Protein AF-M1MRL6-F1 (afdb_monomer_lite)

Radius of gyration: 15.56 Å; chains: 1; bounding box: 31×36×41 Å

Sequence (130 aa):
MQNLSYESKLGKSLKITLRKFEKDDIINEILDLKEFYESTDLLKGVKFSYRIKSLHSCTLKYNKYYPSIEVNKCYNDLLGIRIIISNYKEILDQDLEIFKVADMRNGKVNDDGYRGVHLYYQNSNKHYPI

Organism: NCBI:txid931276

Secondary structure (DSSP, 8-state):
-GGG--B-SSSS-SSSBGGGS-HHHHHHHHHHHHHHHHH-GGGTT-SSEEEEPPHHHHHHHHHHHTTTSBHHHHTTTSEEEE---S-THHHHTS--TTSEEEE-TT--SS--S---EEEE--SSTTBPP-

pLDDT: mean 94.55, std 3.83, range [76.25, 98.31]

Structure (mmCIF, N/CA/C/O backbone):
data_AF-M1MRL6-F1
#
_entry.id   AF-M1MRL6-F1
#
loop_
_atom_site.group_PDB
_atom_site.id
_atom_site.type_symbol
_atom_site.label_atom_id
_atom_site.label_alt_id
_atom_site.label_comp_id
_atom_site.label_asym_id
_atom_site.label_entity_id
_atom_site.label_seq_id
_atom_site.pdbx_PDB_ins_code
_atom_site.Cartn_x
_atom_site.Cartn_y
_atom_site.Cartn_z
_atom_site.occupancy
_atom_site.B_iso_or_equiv
_atom_site.auth_seq_id
_atom_site.auth_comp_id
_atom_site.auth_asym_id
_atom_site.auth_atom_id
_atom_site.pdbx_PDB_model_num
ATOM 1 N N . MET A 1 1 ? -3.351 -10.683 -6.348 1.00 80.31 1 MET A N 1
ATOM 2 C CA . MET A 1 1 ? -3.481 -9.460 -5.523 1.00 80.31 1 MET A CA 1
ATOM 3 C C . MET A 1 1 ? -4.556 -9.577 -4.445 1.00 80.31 1 MET A C 1
ATOM 5 O O . MET A 1 1 ? -4.267 -9.184 -3.327 1.00 80.31 1 MET A O 1
ATOM 9 N N . GLN A 1 2 ? -5.734 -10.162 -4.715 1.00 86.62 2 GLN A N 1
ATOM 10 C CA . GLN A 1 2 ? -6.805 -10.323 -3.709 1.00 86.62 2 GLN A CA 1
ATOM 11 C C . GLN A 1 2 ? -6.335 -10.961 -2.388 1.00 86.62 2 GLN A C 1
ATOM 13 O O . GLN A 1 2 ? -6.584 -10.395 -1.334 1.00 86.62 2 GLN A O 1
ATOM 18 N N . ASN A 1 3 ? -5.562 -12.053 -2.437 1.00 90.31 3 ASN A N 1
ATOM 19 C CA . ASN A 1 3 ? -5.056 -12.727 -1.227 1.00 90.31 3 ASN A CA 1
ATOM 20 C C . ASN A 1 3 ? -4.025 -11.913 -0.420 1.00 90.31 3 ASN A C 1
ATOM 22 O O . ASN A 1 3 ? -3.728 -12.265 0.714 1.00 90.31 3 ASN A O 1
ATOM 26 N N . LEU A 1 4 ? -3.454 -10.854 -1.005 1.00 92.81 4 LEU A N 1
ATOM 27 C CA . LEU A 1 4 ? -2.585 -9.907 -0.298 1.00 92.81 4 LEU A CA 1
ATOM 28 C C . LEU A 1 4 ? -3.370 -8.683 0.190 1.00 92.81 4 LEU A C 1
ATOM 30 O O . LEU A 1 4 ? -2.804 -7.825 0.853 1.00 92.81 4 LEU A O 1
ATOM 34 N N . SER A 1 5 ? -4.654 -8.558 -0.146 1.00 94.88 5 SER A N 1
ATOM 35 C CA . SER A 1 5 ? -5.440 -7.390 0.221 1.00 94.88 5 SER A CA 1
ATOM 36 C C . SER A 1 5 ? -5.854 -7.465 1.687 1.00 94.88 5 SER A C 1
ATOM 38 O O . SER A 1 5 ? -6.581 -8.369 2.085 1.00 94.88 5 SER A O 1
ATOM 40 N N . TYR A 1 6 ? -5.413 -6.490 2.480 1.00 97.00 6 TYR A N 1
ATOM 41 C CA . TYR A 1 6 ? -5.799 -6.368 3.882 1.00 97.00 6 TYR A CA 1
ATOM 42 C C . TYR A 1 6 ? -7.024 -5.456 4.017 1.00 97.00 6 TYR A C 1
ATOM 44 O O . TYR A 1 6 ? -6.944 -4.258 3.713 1.00 97.00 6 TYR A O 1
ATOM 52 N N . GLU A 1 7 ? -8.155 -6.012 4.459 1.00 97.62 7 GLU A N 1
ATOM 53 C CA . GLU A 1 7 ? -9.351 -5.238 4.803 1.00 97.62 7 GLU A CA 1
ATOM 54 C C . GLU A 1 7 ? -9.172 -4.556 6.165 1.00 97.62 7 GLU A C 1
ATOM 56 O O . GLU A 1 7 ? -8.830 -5.194 7.158 1.00 97.62 7 GLU A O 1
ATOM 61 N N . SER A 1 8 ? -9.416 -3.248 6.213 1.00 97.88 8 SER A N 1
ATOM 62 C CA . SER A 1 8 ? -9.402 -2.468 7.446 1.00 97.88 8 SER A CA 1
ATOM 63 C C . SER A 1 8 ? -10.530 -2.895 8.382 1.00 97.88 8 SER A C 1
ATOM 65 O O . SER A 1 8 ? -11.700 -2.977 7.998 1.00 97.88 8 SER A O 1
ATOM 67 N N . LYS A 1 9 ? -10.168 -3.086 9.645 1.00 97.88 9 LYS A N 1
ATOM 68 C CA . LYS A 1 9 ? -11.034 -3.362 10.788 1.00 97.88 9 LYS A CA 1
ATOM 69 C C . LYS A 1 9 ? -11.469 -2.074 11.505 1.00 97.88 9 LYS A C 1
ATOM 71 O O . LYS A 1 9 ? -12.283 -2.148 12.420 1.00 97.88 9 LYS A O 1
ATOM 76 N N . LEU A 1 10 ? -11.042 -0.887 11.051 1.00 96.69 10 LEU A N 1
ATOM 77 C CA . LEU A 1 10 ? -11.439 0.426 11.603 1.00 96.69 10 LEU A CA 1
ATOM 78 C C . LEU A 1 10 ? -12.923 0.787 11.378 1.00 96.69 10 LEU A C 1
ATOM 80 O O . LEU A 1 10 ? -13.375 1.869 11.760 1.00 96.69 10 LEU A O 1
ATOM 84 N N . GLY A 1 11 ? -13.690 -0.067 10.692 1.00 95.25 11 GLY A N 1
ATOM 85 C CA . GLY A 1 11 ? -15.138 0.087 10.508 1.00 95.25 11 GLY A CA 1
ATOM 86 C C . GLY A 1 11 ? -15.562 1.230 9.576 1.00 95.25 11 GLY A C 1
ATOM 87 O O . GLY A 1 11 ? -16.754 1.504 9.438 1.00 95.25 11 GLY A O 1
ATOM 88 N N . LYS A 1 12 ? -14.616 1.902 8.910 1.00 96.00 12 LYS A N 1
ATOM 89 C CA . LYS A 1 12 ? -14.866 3.031 7.999 1.00 96.00 12 LYS A CA 1
ATOM 90 C C . LYS A 1 12 ? -14.134 2.832 6.673 1.00 96.00 12 LYS A C 1
ATOM 92 O O . LYS A 1 12 ? -13.183 2.070 6.563 1.00 96.00 12 LYS A O 1
ATOM 97 N N . SER A 1 13 ? -14.577 3.557 5.649 1.00 97.62 13 SER A N 1
ATOM 98 C CA . SER A 1 13 ? -13.833 3.686 4.392 1.00 97.62 13 SER A CA 1
ATOM 99 C C . SER A 1 13 ? -12.469 4.336 4.645 1.00 97.62 13 SER A C 1
ATOM 101 O O . SER A 1 13 ? -12.409 5.364 5.308 1.00 97.62 13 SER A O 1
ATOM 103 N N . LEU A 1 14 ? -11.396 3.810 4.053 1.00 98.06 14 LEU A N 1
ATOM 104 C CA . LEU A 1 14 ? -10.060 4.418 4.050 1.00 98.06 14 LEU A CA 1
ATOM 105 C C . LEU A 1 14 ? -9.946 5.608 3.084 1.00 98.06 14 LEU A C 1
ATOM 107 O O . LEU A 1 14 ? -8.960 6.344 3.123 1.00 98.06 14 LEU A O 1
ATOM 111 N N . LYS A 1 15 ? -10.960 5.836 2.238 1.00 97.31 15 LYS A N 1
ATOM 112 C CA . LYS A 1 15 ? -11.091 7.021 1.371 1.00 97.31 15 LYS A CA 1
ATOM 113 C C . LYS A 1 15 ? -11.716 8.208 2.125 1.00 97.31 15 LYS A C 1
ATOM 115 O O . LYS A 1 15 ? -12.544 8.940 1.588 1.00 97.31 15 LYS A O 1
ATOM 120 N N . ILE A 1 16 ? -11.363 8.370 3.398 1.00 98.00 16 ILE A N 1
ATOM 121 C CA . ILE A 1 16 ? -11.688 9.540 4.222 1.00 98.00 16 ILE A CA 1
ATOM 122 C C . ILE A 1 16 ? -10.428 9.987 4.960 1.00 98.00 16 ILE A C 1
ATOM 124 O O . ILE A 1 16 ? -9.454 9.242 5.065 1.00 98.00 16 ILE A O 1
ATOM 128 N N . THR A 1 17 ? -10.434 11.225 5.441 1.00 98.31 17 THR A N 1
ATOM 129 C CA . THR A 1 17 ? -9.242 11.875 5.988 1.00 98.31 17 THR A CA 1
ATOM 130 C C . THR A 1 17 ? -8.801 11.302 7.337 1.00 98.31 17 THR A C 1
ATOM 132 O O . THR A 1 17 ? -9.633 10.857 8.126 1.00 98.31 17 THR A O 1
ATOM 135 N N . LEU A 1 18 ? -7.494 11.369 7.624 1.00 98.19 18 LEU A N 1
ATOM 136 C CA . LEU A 1 18 ? -6.876 10.872 8.864 1.00 98.19 18 LEU A CA 1
ATOM 137 C C . LEU A 1 18 ? -7.595 11.354 10.133 1.00 98.19 18 LEU A C 1
ATOM 139 O O . LEU A 1 18 ? -7.808 10.562 11.039 1.00 98.19 18 LEU A O 1
ATOM 143 N N . ARG A 1 19 ? -8.068 12.610 10.173 1.00 97.88 19 ARG A N 1
ATOM 144 C CA . ARG A 1 19 ? -8.829 13.168 11.315 1.00 97.88 19 ARG A CA 1
ATOM 145 C C . ARG A 1 19 ? -10.143 12.457 11.659 1.00 97.88 19 ARG A C 1
ATOM 147 O O . ARG A 1 19 ? -10.819 12.859 12.596 1.00 97.88 19 ARG A O 1
ATOM 154 N N . LYS A 1 20 ? -10.597 11.510 10.835 1.00 98.00 20 LYS A N 1
ATOM 155 C CA . LYS A 1 20 ? -11.822 10.731 11.074 1.00 98.00 20 LYS A CA 1
ATOM 156 C C . LYS A 1 20 ? -11.569 9.444 11.858 1.00 98.00 20 LYS A C 1
ATOM 158 O O . LYS A 1 20 ? -12.528 8.704 12.099 1.00 98.00 20 LYS A O 1
ATOM 163 N N . PHE A 1 21 ? -10.325 9.195 12.239 1.00 97.56 21 PHE A N 1
ATOM 164 C CA . PHE A 1 21 ? -9.878 8.034 12.990 1.00 97.56 21 PHE A CA 1
ATOM 165 C C . PHE A 1 21 ? -9.048 8.492 14.181 1.00 97.56 21 PHE A C 1
ATOM 167 O O . PHE A 1 21 ? -8.375 9.523 14.105 1.00 97.56 21 PHE A O 1
ATOM 174 N N . GLU A 1 22 ? -9.065 7.697 15.243 1.00 97.44 22 GLU A N 1
ATOM 175 C CA . GLU A 1 22 ? -8.106 7.863 16.323 1.00 97.44 22 GLU A CA 1
ATOM 176 C C . GLU A 1 22 ? -6.722 7.418 15.848 1.00 97.44 22 GLU A C 1
ATOM 178 O O . GLU A 1 22 ? -6.572 6.465 15.076 1.00 97.44 22 GLU A O 1
ATOM 183 N N . LYS A 1 23 ? -5.691 8.146 16.286 1.00 96.88 23 LYS A N 1
ATOM 184 C CA . LYS A 1 23 ? -4.312 7.877 15.869 1.00 96.88 23 LYS A CA 1
ATOM 185 C C . LYS A 1 23 ? -3.885 6.469 16.269 1.00 96.88 23 LYS A C 1
ATOM 187 O O . LYS A 1 23 ? -3.311 5.760 15.446 1.00 96.88 23 LYS A O 1
ATOM 192 N N . ASP A 1 24 ? -4.157 6.091 17.511 1.00 97.62 24 ASP A N 1
ATOM 193 C CA . ASP A 1 24 ? -3.701 4.819 18.065 1.00 97.62 24 ASP A CA 1
ATOM 194 C C . ASP A 1 24 ? -4.374 3.636 17.364 1.00 97.62 24 ASP A C 1
ATOM 196 O O . ASP A 1 24 ? -3.695 2.661 17.055 1.00 97.62 24 ASP A O 1
ATOM 200 N N . ASP A 1 25 ? -5.645 3.767 16.971 1.00 98.12 25 ASP A N 1
ATOM 201 C CA . ASP A 1 25 ? -6.345 2.755 16.171 1.00 98.12 25 ASP A CA 1
ATOM 202 C C . ASP A 1 25 ? -5.656 2.528 14.816 1.00 98.12 25 ASP A C 1
ATOM 204 O O . ASP A 1 25 ? -5.410 1.387 14.425 1.00 98.12 25 ASP A O 1
ATOM 208 N N . ILE A 1 26 ? -5.280 3.604 14.109 1.00 97.62 26 ILE A N 1
ATOM 209 C CA . ILE A 1 26 ? -4.535 3.497 12.842 1.00 97.62 26 ILE A CA 1
ATOM 210 C C . ILE A 1 26 ? -3.182 2.815 13.065 1.00 97.62 26 ILE A C 1
ATOM 212 O O . ILE A 1 26 ? -2.773 1.978 12.261 1.00 97.62 26 ILE A O 1
ATOM 216 N N . ILE A 1 27 ? -2.449 3.206 14.109 1.00 97.81 27 ILE A N 1
ATOM 217 C CA . ILE A 1 27 ? -1.105 2.679 14.368 1.00 97.81 27 ILE A CA 1
ATOM 218 C C . ILE A 1 27 ? -1.161 1.195 14.753 1.00 97.81 27 ILE A C 1
ATOM 220 O O . ILE A 1 27 ? -0.347 0.422 14.246 1.00 97.81 27 ILE A O 1
ATOM 224 N N . ASN A 1 28 ? -2.135 0.794 15.571 1.00 98.19 28 ASN A N 1
ATOM 225 C CA . ASN A 1 28 ? -2.372 -0.604 15.926 1.00 98.19 28 ASN A CA 1
ATOM 226 C C . ASN A 1 28 ? -2.772 -1.430 14.697 1.00 98.19 28 ASN A C 1
ATOM 228 O O . ASN A 1 28 ? -2.192 -2.482 14.455 1.00 98.19 28 ASN A O 1
ATOM 232 N N . GLU A 1 29 ? -3.664 -0.925 13.842 1.00 98.00 29 GLU A N 1
ATOM 233 C CA . GLU A 1 29 ? -4.023 -1.643 12.614 1.00 98.00 29 GLU A CA 1
ATOM 234 C C . GLU A 1 29 ? -2.842 -1.777 11.637 1.00 98.00 29 GLU A C 1
ATOM 236 O O . GLU A 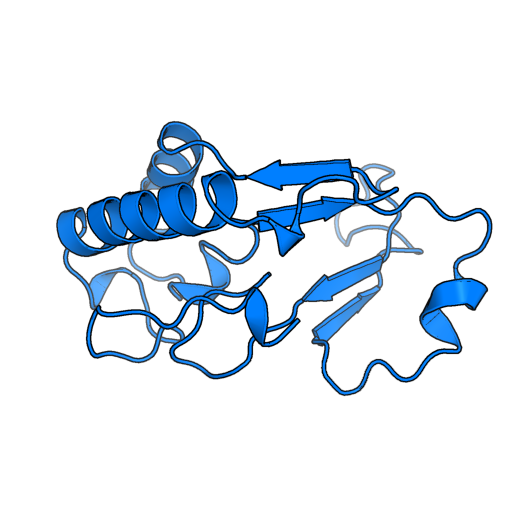1 29 ? -2.700 -2.795 10.960 1.00 98.00 29 GLU A O 1
ATOM 241 N N . ILE A 1 30 ? -1.949 -0.784 11.573 1.00 98.06 30 ILE A N 1
ATOM 242 C CA . ILE A 1 30 ? -0.715 -0.891 10.782 1.00 98.06 30 ILE A CA 1
ATOM 243 C C . ILE A 1 30 ? 0.209 -1.983 11.339 1.00 98.06 30 ILE A C 1
ATOM 245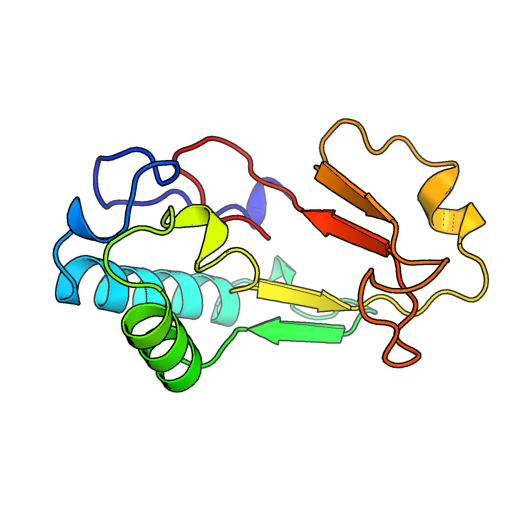 O O . ILE A 1 30 ? 0.900 -2.627 10.550 1.00 98.06 30 ILE A O 1
ATOM 249 N N . LEU A 1 31 ? 0.246 -2.201 12.657 1.00 97.88 31 LEU A N 1
ATOM 250 C CA . LEU A 1 31 ? 0.994 -3.311 13.257 1.00 97.88 31 LEU A CA 1
ATOM 251 C C . LEU A 1 31 ? 0.403 -4.663 12.846 1.00 97.88 31 LEU A C 1
ATOM 253 O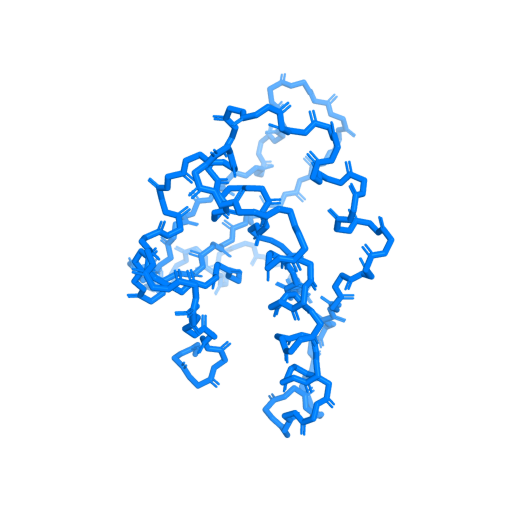 O . LEU A 1 31 ? 1.148 -5.494 12.328 1.00 97.88 31 LEU A O 1
ATOM 257 N N . ASP A 1 32 ? -0.916 -4.831 12.956 1.00 97.81 32 ASP A N 1
ATOM 258 C CA . ASP A 1 32 ? -1.615 -6.048 12.517 1.00 97.81 32 ASP A CA 1
ATOM 259 C C . ASP A 1 32 ? -1.368 -6.343 11.028 1.00 97.81 32 ASP A C 1
ATOM 261 O O . ASP A 1 32 ? -1.053 -7.464 10.629 1.00 97.81 32 ASP A O 1
ATOM 265 N N . LEU A 1 33 ? -1.483 -5.319 10.176 1.00 97.06 33 LEU A N 1
ATOM 266 C CA . LEU A 1 33 ? -1.253 -5.439 8.736 1.00 97.06 33 LEU A CA 1
ATOM 267 C C . LEU A 1 33 ? 0.200 -5.818 8.424 1.00 97.06 33 LEU A C 1
ATOM 269 O O . LEU A 1 33 ? 0.462 -6.576 7.487 1.00 97.06 33 LEU A O 1
ATOM 273 N N . LYS A 1 34 ? 1.161 -5.301 9.194 1.00 96.38 34 LYS A N 1
ATOM 274 C CA . LYS A 1 34 ? 2.567 -5.689 9.059 1.00 96.38 34 LYS A CA 1
ATOM 275 C C . LYS A 1 34 ? 2.772 -7.151 9.430 1.00 96.38 34 LYS A C 1
ATOM 277 O O . LYS A 1 34 ? 3.403 -7.859 8.653 1.00 96.38 34 LYS A O 1
ATOM 282 N N . GLU A 1 35 ? 2.217 -7.599 10.552 1.00 96.19 35 GLU A N 1
ATOM 283 C CA . GLU A 1 35 ? 2.279 -9.002 10.972 1.00 96.19 35 GLU A CA 1
ATOM 284 C C . GLU A 1 35 ? 1.648 -9.928 9.923 1.00 96.19 35 GLU A C 1
ATOM 286 O O . GLU A 1 35 ? 2.223 -10.960 9.573 1.00 96.19 35 GLU A O 1
ATOM 291 N N . PHE A 1 36 ? 0.524 -9.527 9.325 1.00 96.00 36 PHE A N 1
ATOM 292 C CA . PHE A 1 36 ? -0.092 -10.241 8.206 1.00 96.00 36 PHE A CA 1
ATOM 293 C C . PHE A 1 36 ? 0.872 -10.420 7.018 1.00 96.00 36 PHE A C 1
ATOM 295 O O . PHE A 1 36 ? 1.039 -11.530 6.511 1.00 96.00 36 PHE A O 1
ATOM 302 N N . TYR A 1 37 ? 1.554 -9.356 6.582 1.00 95.19 37 TYR A N 1
ATOM 303 C CA . TYR A 1 37 ? 2.516 -9.457 5.478 1.00 95.19 37 TYR A CA 1
ATOM 304 C C . TYR A 1 37 ? 3.819 -10.172 5.852 1.00 95.19 37 TYR A C 1
ATOM 306 O O . TYR A 1 37 ? 4.473 -10.736 4.979 1.00 95.19 37 TYR A O 1
ATOM 314 N N . GLU A 1 38 ? 4.225 -10.140 7.118 1.00 92.50 38 GLU A N 1
ATOM 315 C CA . GLU A 1 38 ? 5.427 -10.832 7.596 1.00 92.50 38 GLU A CA 1
ATOM 316 C C . GLU A 1 38 ? 5.175 -12.341 7.774 1.00 92.50 38 GLU A C 1
ATOM 318 O O . GLU A 1 38 ? 6.080 -13.148 7.556 1.00 92.50 38 GLU A O 1
ATOM 323 N N . SER A 1 39 ? 3.941 -12.735 8.098 1.00 91.81 39 SER A N 1
ATOM 324 C CA . SER A 1 39 ? 3.545 -14.135 8.302 1.00 91.81 39 SER A CA 1
ATOM 325 C C . SER A 1 39 ? 3.087 -14.852 7.028 1.00 91.81 39 SER A C 1
ATOM 327 O O . SER A 1 39 ? 3.166 -16.080 6.968 1.00 91.81 39 SER A O 1
ATOM 329 N N . THR A 1 40 ? 2.643 -14.125 5.996 1.00 91.12 40 THR A N 1
ATOM 330 C CA . THR A 1 40 ? 2.113 -14.740 4.771 1.00 91.12 40 THR A CA 1
ATOM 331 C C . THR A 1 40 ? 3.172 -15.506 3.968 1.00 91.12 40 THR A C 1
ATOM 333 O O . THR A 1 40 ? 4.264 -15.010 3.682 1.00 91.12 40 THR A O 1
ATOM 336 N N . ASP A 1 41 ? 2.824 -16.712 3.514 1.00 89.94 41 ASP A N 1
ATOM 337 C CA . ASP A 1 41 ? 3.664 -17.499 2.602 1.00 89.94 41 ASP A CA 1
ATOM 338 C C . ASP A 1 41 ? 3.640 -16.962 1.164 1.00 89.94 41 ASP A C 1
ATOM 340 O O . ASP A 1 41 ? 4.524 -17.271 0.371 1.00 89.94 41 ASP A O 1
ATOM 344 N N . LEU A 1 42 ? 2.670 -16.104 0.825 1.00 87.88 42 LEU A N 1
ATOM 345 C CA . LEU A 1 42 ? 2.487 -15.560 -0.528 1.00 87.88 42 LEU A CA 1
ATOM 346 C C . LEU A 1 42 ? 3.662 -14.693 -1.000 1.00 87.88 42 LEU A C 1
ATOM 348 O O . LEU A 1 42 ? 3.851 -14.509 -2.201 1.00 87.88 42 LEU A O 1
ATOM 352 N N . LEU A 1 43 ? 4.423 -14.132 -0.058 1.00 87.06 43 LEU A N 1
ATOM 353 C CA . LEU A 1 43 ? 5.612 -13.328 -0.333 1.00 87.06 43 LEU A CA 1
ATOM 354 C C . LEU A 1 43 ? 6.908 -14.144 -0.214 1.00 87.06 43 LEU A C 1
ATOM 356 O O . LEU A 1 43 ? 7.975 -13.654 -0.582 1.00 87.06 43 LEU A O 1
ATOM 360 N N . LYS A 1 44 ? 6.849 -15.395 0.260 1.00 84.12 44 LYS A N 1
ATOM 361 C CA . LYS A 1 44 ? 8.029 -16.259 0.377 1.00 84.12 44 LYS A CA 1
ATOM 362 C C . LYS A 1 44 ? 8.385 -16.838 -0.993 1.00 84.12 44 LYS A C 1
ATOM 364 O O . LYS A 1 44 ? 7.537 -17.358 -1.707 1.00 84.12 44 LYS A O 1
ATOM 369 N N . GLY A 1 45 ? 9.660 -16.748 -1.373 1.00 76.25 45 GLY A N 1
ATOM 370 C CA . GLY A 1 45 ? 10.166 -17.335 -2.623 1.00 76.25 45 GLY A CA 1
ATOM 371 C C . GLY A 1 45 ? 9.781 -16.588 -3.907 1.00 76.25 45 GLY A C 1
ATOM 372 O O . GLY A 1 45 ? 10.046 -17.085 -5.003 1.00 76.25 45 GLY A O 1
ATOM 373 N N . VAL A 1 46 ? 9.188 -15.394 -3.803 1.00 85.00 46 VAL A N 1
ATOM 374 C CA . VAL A 1 46 ? 8.931 -14.540 -4.969 1.00 85.00 46 VAL A CA 1
ATOM 375 C C . VAL A 1 46 ? 10.248 -14.096 -5.615 1.00 85.00 46 VAL A C 1
ATOM 377 O O . VAL A 1 46 ? 11.222 -13.785 -4.935 1.00 85.00 46 VAL A O 1
ATOM 380 N N . LYS A 1 47 ? 10.284 -14.043 -6.952 1.00 86.94 47 LYS A N 1
ATOM 381 C CA . LYS A 1 47 ? 11.487 -13.651 -7.718 1.00 86.94 47 LYS A CA 1
ATOM 382 C C . LYS A 1 47 ? 11.742 -12.137 -7.746 1.00 86.94 47 LYS A C 1
ATOM 384 O O . LYS A 1 47 ? 12.728 -11.694 -8.326 1.00 86.94 47 LYS A O 1
ATOM 389 N N . PHE A 1 48 ? 10.844 -11.345 -7.169 1.00 88.88 48 PHE A N 1
ATOM 390 C CA . PHE A 1 48 ? 10.919 -9.887 -7.136 1.00 88.88 48 PHE A CA 1
ATOM 391 C C . PHE A 1 48 ? 11.242 -9.381 -5.732 1.00 88.88 48 PHE A C 1
ATOM 393 O O . PHE A 1 48 ? 10.988 -10.045 -4.731 1.00 88.88 48 PHE A O 1
ATOM 400 N N . SER A 1 49 ? 11.784 -8.169 -5.645 1.00 93.38 49 SER A N 1
ATOM 401 C CA . SER A 1 49 ? 12.003 -7.532 -4.350 1.00 93.38 49 SER A CA 1
ATOM 402 C C . SER A 1 49 ? 10.688 -6.978 -3.812 1.00 93.38 49 SER A C 1
ATOM 404 O O . SER A 1 49 ? 9.916 -6.367 -4.548 1.00 93.38 49 SER A O 1
ATOM 406 N N . TYR A 1 50 ? 10.449 -7.118 -2.515 1.00 94.88 50 TYR A N 1
ATOM 407 C CA . TYR A 1 50 ? 9.362 -6.429 -1.829 1.00 94.88 50 TYR A CA 1
ATOM 408 C C . TYR A 1 50 ? 9.869 -5.811 -0.528 1.00 94.88 50 TYR A C 1
ATOM 410 O O . TYR A 1 50 ? 10.930 -6.165 -0.013 1.00 94.88 50 TYR A O 1
ATOM 418 N N . ARG A 1 51 ? 9.121 -4.842 -0.011 1.00 94.00 51 ARG A N 1
ATOM 419 C CA . ARG A 1 51 ? 9.417 -4.163 1.245 1.00 94.00 51 ARG A CA 1
ATOM 420 C C . ARG A 1 51 ? 8.127 -3.877 1.987 1.00 94.00 51 ARG A C 1
ATOM 422 O O . ARG A 1 51 ? 7.224 -3.252 1.441 1.00 94.00 51 ARG A O 1
ATOM 429 N N . ILE A 1 52 ? 8.112 -4.222 3.265 1.00 96.19 52 ILE A N 1
ATOM 430 C CA . ILE A 1 52 ? 7.085 -3.781 4.203 1.00 96.19 52 ILE A CA 1
ATOM 431 C C . ILE A 1 52 ? 7.612 -2.519 4.894 1.00 96.19 52 ILE A C 1
ATOM 433 O O . ILE A 1 52 ? 8.764 -2.462 5.339 1.00 96.19 52 ILE A O 1
ATOM 437 N N . LYS A 1 53 ? 6.813 -1.454 4.928 1.00 96.25 53 LYS A N 1
ATOM 438 C CA . LYS A 1 53 ? 7.212 -0.183 5.539 1.00 96.25 53 LYS A CA 1
ATOM 439 C C . LYS A 1 53 ? 7.378 -0.355 7.058 1.00 96.25 53 LYS A C 1
ATOM 441 O O . LYS A 1 53 ? 6.682 -1.140 7.701 1.00 96.25 53 LYS A O 1
ATOM 446 N N . SER A 1 54 ? 8.345 0.358 7.637 1.00 96.88 54 SER A N 1
ATOM 447 C CA . SER A 1 54 ? 8.569 0.333 9.084 1.00 96.88 54 SER A CA 1
ATOM 448 C C . SER A 1 54 ? 7.520 1.173 9.806 1.00 96.88 54 SER A C 1
ATOM 450 O O . SER A 1 54 ? 7.065 2.194 9.281 1.00 96.88 54 SER A O 1
ATOM 452 N N . LEU A 1 55 ? 7.195 0.786 11.043 1.00 96.88 55 LEU A N 1
ATOM 453 C CA . LEU A 1 55 ? 6.253 1.531 11.878 1.00 96.88 55 LEU A CA 1
ATOM 454 C C . LEU A 1 55 ? 6.692 2.990 12.055 1.00 96.88 55 LEU A C 1
ATOM 456 O O . LEU A 1 55 ? 5.890 3.902 11.900 1.00 96.88 55 LEU A O 1
ATOM 460 N N . HIS A 1 56 ? 7.990 3.219 12.276 1.00 97.19 56 HIS A N 1
ATOM 461 C CA . HIS A 1 56 ? 8.545 4.564 12.408 1.00 97.19 56 HIS A CA 1
ATOM 462 C C . HIS A 1 56 ? 8.263 5.437 11.173 1.00 97.19 56 HIS A C 1
ATOM 464 O O . HIS A 1 56 ? 7.795 6.568 11.302 1.00 97.19 56 HIS A O 1
ATOM 470 N N . SER A 1 57 ? 8.471 4.908 9.960 1.00 97.38 57 SER A N 1
ATOM 471 C CA . SER A 1 57 ? 8.125 5.631 8.730 1.00 97.38 57 SER A CA 1
ATOM 472 C C . SER A 1 57 ? 6.618 5.876 8.600 1.00 97.38 57 SER A C 1
ATOM 474 O O . SER A 1 57 ? 6.224 6.936 8.115 1.00 97.38 57 SER A O 1
ATOM 476 N N . CYS A 1 58 ? 5.771 4.943 9.044 1.00 97.62 58 CYS A N 1
ATOM 477 C CA . CYS A 1 58 ? 4.319 5.133 9.069 1.00 97.62 58 CYS A CA 1
ATOM 478 C C . CYS A 1 58 ? 3.900 6.257 10.028 1.00 97.62 58 CYS A C 1
ATOM 480 O O . CYS A 1 58 ? 3.067 7.090 9.665 1.00 97.62 58 CYS A O 1
ATOM 482 N N . THR A 1 59 ? 4.525 6.346 11.203 1.00 97.56 59 THR A N 1
ATOM 483 C CA . THR A 1 59 ? 4.305 7.435 12.166 1.00 97.56 59 THR A CA 1
ATOM 484 C C . THR A 1 59 ? 4.742 8.787 11.600 1.00 97.56 59 THR A C 1
ATOM 486 O O . THR A 1 59 ? 4.024 9.776 11.741 1.00 97.56 59 THR A O 1
ATOM 489 N N . LEU A 1 60 ? 5.879 8.845 10.896 1.00 98.00 60 LEU A N 1
ATOM 490 C CA . LEU A 1 60 ? 6.320 10.068 10.216 1.00 98.00 60 LEU A CA 1
ATOM 491 C C . LEU A 1 60 ? 5.332 10.508 9.127 1.00 98.00 60 LEU A C 1
ATOM 493 O O . LEU A 1 60 ? 5.023 11.696 9.033 1.00 98.00 60 LEU A O 1
ATOM 497 N N . LYS A 1 61 ? 4.798 9.568 8.332 1.00 97.12 61 LYS A N 1
ATOM 498 C CA . LYS A 1 61 ? 3.742 9.871 7.351 1.00 97.12 61 LYS A CA 1
ATOM 499 C C . LYS A 1 61 ? 2.487 10.408 8.036 1.00 97.12 61 LYS A C 1
ATOM 501 O O . LYS A 1 61 ? 1.986 11.439 7.598 1.00 97.12 61 LYS A O 1
ATOM 506 N N . TYR A 1 62 ? 2.031 9.775 9.122 1.00 98.19 62 TYR A N 1
ATOM 507 C CA . TYR A 1 62 ? 0.893 10.272 9.902 1.00 98.19 62 TYR A CA 1
ATOM 508 C C . TYR A 1 62 ? 1.100 11.738 10.282 1.00 98.19 62 TYR A C 1
ATOM 510 O O . TYR A 1 62 ? 0.312 12.596 9.901 1.00 98.19 62 TYR A O 1
ATOM 518 N N . ASN A 1 63 ? 2.204 12.033 10.972 1.00 97.50 63 ASN A N 1
ATOM 519 C CA . ASN A 1 63 ? 2.485 13.370 11.487 1.00 97.50 63 ASN A CA 1
ATOM 520 C C . ASN A 1 63 ? 2.621 14.409 10.362 1.00 97.50 63 ASN A C 1
ATOM 522 O O . ASN A 1 63 ? 2.200 15.547 10.531 1.00 97.50 63 ASN A O 1
ATOM 526 N N . LYS A 1 64 ? 3.180 14.023 9.207 1.00 97.50 64 LYS A N 1
ATOM 527 C CA . LYS A 1 64 ? 3.345 14.908 8.045 1.00 97.50 64 LYS A CA 1
ATOM 528 C C . LYS A 1 64 ? 2.023 15.247 7.350 1.00 97.50 64 LYS A C 1
ATOM 530 O O . LYS A 1 64 ? 1.885 16.345 6.821 1.00 97.50 64 LYS A O 1
ATOM 535 N N . TYR A 1 65 ? 1.100 14.290 7.271 1.00 97.56 65 TYR A N 1
ATOM 536 C CA . TYR A 1 65 ? -0.095 14.388 6.425 1.00 97.56 65 TYR A CA 1
ATOM 537 C C . TYR A 1 65 ? -1.401 14.606 7.200 1.00 97.56 65 TY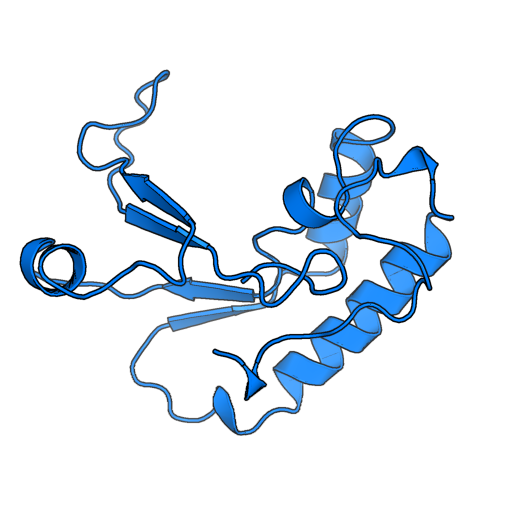R A C 1
ATOM 539 O O . TYR A 1 65 ? -2.432 14.942 6.602 1.00 97.56 65 TYR A O 1
ATOM 547 N N . TYR A 1 66 ? -1.378 14.429 8.520 1.00 97.19 66 TYR A N 1
ATOM 548 C CA . TYR A 1 66 ? -2.477 14.808 9.397 1.00 97.19 66 TYR A CA 1
ATOM 549 C C . TYR A 1 66 ? -2.742 16.322 9.294 1.00 97.19 66 TYR A C 1
ATOM 551 O O . TYR A 1 66 ? -1.789 17.097 9.217 1.00 97.19 66 TYR A O 1
ATOM 559 N N . PRO A 1 67 ? -4.006 16.791 9.302 1.00 97.31 67 PRO A N 1
ATOM 560 C CA . PRO A 1 67 ? -5.256 16.034 9.464 1.00 97.31 67 PRO A CA 1
ATOM 561 C C . PRO A 1 67 ? -5.961 15.625 8.157 1.00 97.31 67 PRO A C 1
ATOM 563 O O . PRO A 1 67 ? -6.993 14.949 8.203 1.00 97.31 67 PRO A O 1
ATOM 566 N N . SER A 1 68 ? -5.485 16.095 7.001 1.00 96.25 68 SER A N 1
ATOM 567 C CA . SER A 1 68 ? -6.348 16.298 5.823 1.00 96.25 68 SER A CA 1
ATOM 568 C C . SER A 1 68 ? -6.194 15.277 4.699 1.00 96.25 68 SER A C 1
ATOM 570 O O . SER A 1 68 ? -7.032 15.256 3.803 1.00 96.25 68 SER A O 1
ATOM 572 N N . ILE A 1 69 ? -5.168 14.430 4.722 1.00 97.94 69 ILE A N 1
ATOM 573 C CA . ILE A 1 69 ? -4.993 13.389 3.700 1.00 97.94 69 ILE A CA 1
ATOM 574 C C . ILE A 1 69 ? -5.843 12.158 4.024 1.00 97.94 69 ILE A C 1
ATOM 576 O O . ILE A 1 69 ? -6.040 11.821 5.189 1.00 97.94 69 ILE A O 1
ATOM 580 N N . GLU A 1 70 ? -6.366 11.504 2.985 1.00 98.25 70 GLU A N 1
ATOM 581 C CA . GLU A 1 70 ? -7.094 10.233 3.092 1.00 98.25 70 GLU A CA 1
ATOM 582 C C . GLU A 1 70 ? -6.176 9.102 3.580 1.00 98.25 70 GLU A C 1
ATOM 584 O O . GLU A 1 70 ? -5.010 9.044 3.184 1.00 98.25 70 GLU A O 1
ATOM 589 N N . VAL A 1 71 ? -6.686 8.180 4.402 1.00 97.94 71 VAL A N 1
ATOM 590 C CA . VAL A 1 71 ? -5.879 7.076 4.960 1.00 97.94 71 VAL A CA 1
ATOM 591 C C . VAL A 1 71 ? -5.253 6.229 3.851 1.00 97.94 71 VAL A C 1
ATOM 593 O O . VAL A 1 71 ? -4.048 5.976 3.883 1.00 97.94 71 VAL A O 1
ATOM 596 N N . ASN A 1 72 ? -6.029 5.870 2.823 1.00 96.75 72 ASN A N 1
ATOM 597 C CA . ASN A 1 72 ? -5.524 5.083 1.696 1.00 96.75 72 ASN A CA 1
ATOM 598 C C . ASN A 1 72 ? -4.414 5.811 0.919 1.00 96.75 72 ASN A C 1
ATOM 600 O O . ASN A 1 72 ? -3.482 5.166 0.461 1.00 96.75 72 ASN A O 1
ATOM 604 N N . LYS A 1 73 ? -4.459 7.145 0.802 1.00 96.94 73 LYS A N 1
ATOM 605 C CA . LYS A 1 73 ? -3.398 7.949 0.172 1.00 96.94 73 LYS A CA 1
ATOM 606 C C . LYS A 1 73 ? -2.171 8.088 1.070 1.00 96.94 73 LYS A C 1
ATOM 608 O O . LYS A 1 73 ? -1.050 8.058 0.571 1.00 96.94 73 LYS A O 1
ATOM 613 N N . CYS A 1 74 ? -2.369 8.252 2.379 1.00 97.75 74 CYS A N 1
ATOM 614 C CA . CYS A 1 74 ? -1.276 8.337 3.348 1.00 97.75 74 CYS A CA 1
ATOM 615 C C . CYS A 1 74 ? -0.460 7.036 3.366 1.00 97.75 74 CYS A C 1
ATOM 617 O O . CYS A 1 74 ? 0.772 7.068 3.363 1.00 97.75 74 CYS A O 1
ATOM 619 N N . TYR A 1 75 ? -1.149 5.897 3.314 1.00 97.44 75 TYR A N 1
ATOM 620 C CA . TYR A 1 75 ? -0.581 4.559 3.469 1.00 97.44 75 TYR A CA 1
ATOM 621 C C . TYR A 1 75 ? -0.734 3.701 2.207 1.00 97.44 75 TYR A C 1
ATOM 623 O O . TYR A 1 75 ? -1.028 2.515 2.288 1.00 97.44 75 TYR A O 1
ATOM 631 N N . ASN A 1 76 ? -0.505 4.299 1.037 1.00 96.00 76 ASN A N 1
ATOM 632 C CA . ASN A 1 76 ? -0.584 3.636 -0.271 1.00 96.00 76 ASN A CA 1
ATOM 633 C C . ASN A 1 76 ? 0.644 2.785 -0.643 1.00 96.00 76 ASN A C 1
ATOM 635 O O . ASN A 1 76 ? 0.794 2.406 -1.796 1.00 96.00 76 ASN A O 1
ATOM 639 N N . ASP A 1 77 ? 1.578 2.610 0.287 1.00 95.31 77 ASP A N 1
ATOM 640 C CA . ASP A 1 77 ? 2.882 1.993 0.050 1.00 95.31 77 ASP A CA 1
ATOM 641 C C . ASP A 1 77 ? 3.370 1.238 1.303 1.00 95.31 77 ASP A C 1
ATOM 643 O O . ASP A 1 77 ? 4.566 1.235 1.626 1.00 95.31 77 ASP A O 1
ATOM 647 N N . LEU A 1 78 ? 2.433 0.663 2.071 1.00 97.00 78 LEU A N 1
ATOM 648 C CA . LEU A 1 78 ? 2.751 -0.166 3.240 1.00 97.00 78 LEU A CA 1
ATOM 649 C C . LEU A 1 78 ? 3.458 -1.454 2.823 1.00 97.00 78 LEU A C 1
ATOM 651 O O . LEU A 1 78 ? 4.494 -1.780 3.400 1.00 97.00 78 LEU A O 1
ATOM 655 N N . LEU A 1 79 ? 2.944 -2.126 1.794 1.00 96.56 79 LEU A N 1
ATOM 656 C CA . LEU A 1 79 ? 3.649 -3.160 1.049 1.00 96.56 79 LEU A CA 1
ATOM 657 C C . LEU A 1 79 ? 4.065 -2.559 -0.292 1.00 96.56 79 LEU A C 1
ATOM 659 O O . LEU A 1 79 ? 3.217 -2.181 -1.083 1.00 96.56 79 LEU A O 1
ATOM 663 N N . GLY A 1 80 ? 5.366 -2.450 -0.539 1.00 95.56 80 GLY A N 1
ATOM 664 C CA . GLY A 1 80 ? 5.901 -2.013 -1.824 1.00 95.56 80 GLY A CA 1
ATOM 665 C C . GLY A 1 80 ? 6.572 -3.174 -2.539 1.00 95.56 80 GLY A C 1
ATOM 666 O O . GLY A 1 80 ? 7.550 -3.717 -2.027 1.00 95.56 80 GLY A O 1
ATOM 667 N N . ILE A 1 81 ? 6.089 -3.525 -3.727 1.00 94.75 81 ILE A N 1
ATOM 668 C CA . ILE A 1 81 ? 6.714 -4.523 -4.600 1.00 94.75 81 ILE A CA 1
ATOM 669 C C . ILE A 1 81 ? 7.520 -3.792 -5.673 1.00 94.75 81 ILE A C 1
ATOM 671 O O . ILE A 1 81 ? 7.046 -2.836 -6.284 1.00 94.75 81 ILE A O 1
ATOM 675 N N . ARG A 1 82 ? 8.761 -4.224 -5.896 1.00 93.94 82 ARG A N 1
ATOM 676 C CA . ARG A 1 82 ? 9.658 -3.663 -6.902 1.00 93.94 82 ARG A CA 1
ATOM 677 C C . ARG A 1 82 ? 10.049 -4.735 -7.903 1.00 93.94 82 ARG A C 1
ATOM 679 O O . ARG A 1 82 ? 10.731 -5.702 -7.568 1.00 93.94 82 ARG A O 1
ATOM 686 N N . ILE A 1 83 ? 9.664 -4.490 -9.146 1.00 92.69 83 ILE A N 1
ATOM 687 C CA . ILE A 1 83 ? 10.002 -5.322 -10.292 1.00 92.69 83 ILE A CA 1
ATOM 688 C C . ILE A 1 83 ? 10.937 -4.507 -11.182 1.00 92.69 83 ILE A C 1
ATOM 690 O O . ILE A 1 83 ? 10.628 -3.370 -11.537 1.00 92.69 83 ILE A O 1
ATOM 694 N N . ILE A 1 84 ? 12.100 -5.076 -11.489 1.00 91.75 84 ILE A N 1
ATOM 695 C CA . ILE A 1 84 ? 13.037 -4.521 -12.465 1.00 91.75 84 ILE A CA 1
ATOM 696 C C . ILE A 1 84 ? 12.769 -5.248 -13.776 1.00 91.75 84 ILE A C 1
ATOM 698 O O . ILE A 1 84 ? 12.825 -6.474 -13.821 1.00 91.75 84 ILE A O 1
ATOM 702 N N . ILE A 1 85 ? 12.464 -4.482 -14.816 1.00 91.19 85 ILE A N 1
ATOM 703 C CA . ILE A 1 85 ? 12.165 -4.980 -16.158 1.00 91.19 85 ILE A CA 1
ATOM 704 C C . ILE A 1 85 ? 13.148 -4.373 -17.151 1.00 91.19 85 ILE A C 1
ATOM 706 O O . ILE A 1 85 ? 13.655 -3.269 -16.935 1.00 91.19 85 ILE A O 1
ATOM 710 N N . SER A 1 86 ? 13.406 -5.083 -18.244 1.00 91.62 86 SER A N 1
ATOM 711 C CA . SER A 1 86 ? 14.264 -4.585 -19.320 1.00 91.62 86 SER A CA 1
ATOM 712 C C . SER A 1 86 ? 13.507 -3.634 -20.247 1.00 91.62 86 SER A C 1
ATOM 714 O O . SER A 1 86 ? 14.106 -2.704 -20.787 1.00 91.62 86 SER A O 1
ATOM 716 N N . ASN A 1 87 ? 12.192 -3.827 -20.411 1.00 93.00 87 ASN A N 1
ATOM 717 C CA . ASN A 1 87 ? 11.353 -2.990 -21.260 1.00 93.00 87 ASN A CA 1
ATOM 718 C C . ASN A 1 87 ? 9.964 -2.745 -20.645 1.00 93.00 87 ASN A C 1
ATOM 720 O O . ASN A 1 87 ? 9.260 -3.676 -20.274 1.00 93.00 87 ASN A O 1
ATOM 724 N N . TYR A 1 88 ? 9.517 -1.485 -20.622 1.00 91.56 88 TYR A N 1
ATOM 725 C CA . TYR A 1 88 ? 8.182 -1.115 -20.135 1.00 91.56 88 TYR A CA 1
ATOM 726 C C . TYR A 1 88 ? 7.022 -1.757 -20.908 1.00 91.56 88 TYR A C 1
ATOM 728 O O . TYR A 1 88 ? 5.949 -1.921 -20.331 1.00 91.56 88 TYR A O 1
ATOM 736 N N . LYS A 1 89 ? 7.222 -2.141 -22.177 1.00 91.19 89 LYS A N 1
ATOM 737 C CA . LYS A 1 89 ? 6.205 -2.852 -22.971 1.00 91.19 89 LYS A CA 1
ATOM 738 C C . LYS A 1 89 ? 5.760 -4.166 -22.327 1.00 91.19 89 LYS A C 1
ATOM 740 O O . LYS A 1 89 ? 4.589 -4.501 -22.404 1.00 91.19 89 LYS A O 1
ATOM 745 N N . GLU A 1 90 ? 6.651 -4.848 -21.602 1.00 89.56 90 GLU A N 1
ATOM 746 C CA . GLU A 1 90 ? 6.336 -6.103 -20.899 1.00 89.56 90 GLU A CA 1
ATOM 747 C C . GLU A 1 90 ? 5.181 -5.957 -19.892 1.00 89.56 90 GLU A C 1
ATOM 749 O O . GLU A 1 90 ? 4.486 -6.930 -19.605 1.00 89.56 90 GLU A O 1
ATOM 754 N N . ILE A 1 91 ? 4.975 -4.742 -19.372 1.00 90.62 91 ILE A N 1
ATOM 755 C CA . ILE A 1 91 ? 3.915 -4.412 -18.414 1.00 90.62 91 ILE A CA 1
ATOM 756 C C . ILE A 1 91 ? 2.786 -3.617 -19.069 1.00 90.62 91 ILE A C 1
ATOM 758 O O . ILE A 1 91 ? 1.624 -3.874 -18.784 1.00 90.62 91 ILE A O 1
ATOM 762 N N . LEU A 1 92 ? 3.105 -2.641 -19.920 1.00 89.19 92 LEU A N 1
ATOM 763 C CA . LEU A 1 92 ? 2.106 -1.717 -20.468 1.00 89.19 92 LEU A CA 1
ATOM 764 C C . LEU A 1 92 ? 1.227 -2.328 -21.560 1.00 89.19 92 LEU A C 1
ATOM 766 O O . LEU A 1 92 ? 0.149 -1.799 -21.808 1.00 89.19 92 LEU A O 1
ATOM 770 N N . ASP A 1 93 ? 1.673 -3.421 -22.178 1.00 92.31 93 ASP A N 1
ATOM 771 C CA . ASP A 1 93 ? 0.875 -4.167 -23.153 1.00 92.31 93 ASP A CA 1
ATOM 772 C C . ASP A 1 93 ? -0.059 -5.195 -22.466 1.00 92.31 93 ASP A C 1
ATOM 774 O O . ASP A 1 93 ? -0.832 -5.872 -23.140 1.00 92.31 93 ASP A O 1
ATOM 778 N N . GLN A 1 94 ? 0.008 -5.331 -21.132 1.00 91.75 94 GLN A N 1
ATOM 779 C CA . GLN A 1 94 ? -0.886 -6.189 -20.346 1.00 91.75 94 GLN A CA 1
ATOM 780 C C . GLN A 1 94 ? -2.202 -5.479 -20.014 1.00 91.75 94 GLN A C 1
ATOM 782 O O . GLN A 1 94 ? -2.292 -4.251 -20.017 1.00 91.75 94 GLN A O 1
ATOM 787 N N . ASP A 1 95 ? -3.208 -6.263 -19.632 1.00 92.88 95 ASP A N 1
ATOM 788 C CA . ASP A 1 95 ? -4.418 -5.725 -19.017 1.00 92.88 95 ASP A CA 1
ATOM 789 C C . ASP A 1 95 ? -4.125 -5.235 -17.586 1.00 92.88 95 ASP A C 1
ATOM 791 O O . ASP A 1 95 ? -3.751 -6.005 -16.694 1.00 92.88 95 ASP A O 1
ATOM 795 N N . LEU A 1 96 ? -4.280 -3.925 -17.383 1.00 93.44 96 LEU A N 1
ATOM 796 C CA . LEU A 1 96 ? -4.036 -3.233 -16.120 1.00 93.44 96 LEU A CA 1
ATOM 797 C C . LEU A 1 96 ? -5.315 -2.633 -15.515 1.00 93.44 96 LEU A C 1
ATOM 799 O O . LEU A 1 96 ? -5.208 -1.799 -14.618 1.00 93.44 96 LEU A O 1
ATOM 803 N N . GLU A 1 97 ? -6.512 -3.039 -15.955 1.00 93.06 97 GLU A N 1
ATOM 804 C CA . GLU A 1 97 ? -7.790 -2.447 -15.514 1.00 93.06 97 GLU A CA 1
ATOM 805 C C . GLU A 1 97 ? -7.995 -2.475 -13.992 1.00 93.06 97 GLU A C 1
ATOM 807 O O . GLU A 1 97 ? -8.587 -1.564 -13.410 1.00 93.06 97 GLU A O 1
ATOM 812 N N . ILE A 1 98 ? -7.457 -3.494 -13.317 1.00 93.31 98 ILE A N 1
ATOM 813 C CA . ILE A 1 98 ? -7.551 -3.630 -11.857 1.00 93.31 98 ILE A CA 1
ATOM 814 C C . ILE A 1 98 ? -6.611 -2.685 -11.090 1.00 93.31 98 ILE A C 1
ATOM 816 O O . ILE A 1 98 ? -6.668 -2.629 -9.858 1.00 93.31 98 ILE A O 1
ATOM 820 N N . PHE A 1 99 ? -5.719 -1.978 -11.787 1.00 95.50 99 PHE A N 1
ATOM 821 C CA . PHE A 1 99 ? -4.730 -1.086 -11.199 1.00 95.50 99 PHE A CA 1
ATOM 822 C C . PHE A 1 99 ? -5.034 0.372 -11.518 1.00 95.50 99 PHE A C 1
ATOM 824 O O . PHE A 1 99 ? -5.362 0.757 -12.637 1.00 95.50 99 PHE A O 1
ATOM 831 N N . LYS A 1 100 ? -4.769 1.239 -10.543 1.00 95.12 100 LYS A N 1
ATOM 832 C CA . LYS A 1 100 ? -4.530 2.646 -10.842 1.00 95.12 100 LYS A CA 1
ATOM 833 C C . LYS A 1 100 ? -3.086 2.808 -11.309 1.00 95.12 100 LYS A C 1
ATOM 835 O O . LYS A 1 100 ? -2.159 2.633 -10.518 1.00 95.12 100 LYS A O 1
ATOM 840 N N . VAL A 1 101 ? -2.909 3.201 -12.565 1.00 95.19 101 VAL A N 1
ATOM 841 C CA . VAL A 1 101 ? -1.593 3.414 -13.179 1.00 95.19 101 VAL A CA 1
ATOM 842 C C . VAL A 1 101 ? -1.138 4.862 -12.989 1.00 95.19 101 VAL A C 1
ATOM 844 O O . VAL A 1 101 ? -1.872 5.802 -13.291 1.00 95.19 101 VAL A O 1
ATOM 847 N N . ALA A 1 102 ? 0.086 5.053 -12.499 1.00 93.31 102 ALA A N 1
ATOM 848 C CA . ALA A 1 102 ? 0.793 6.328 -12.562 1.00 93.31 102 ALA A CA 1
ATOM 849 C C . ALA A 1 102 ? 2.074 6.152 -13.386 1.00 93.31 102 ALA A C 1
ATOM 851 O O . ALA A 1 102 ? 3.060 5.575 -12.923 1.00 93.31 102 ALA A O 1
ATOM 852 N N . ASP A 1 103 ? 2.031 6.639 -14.625 1.00 93.25 103 ASP A N 1
ATOM 853 C CA . ASP A 1 103 ? 3.151 6.588 -15.558 1.00 93.25 103 ASP A CA 1
ATOM 854 C C . ASP A 1 103 ? 4.100 7.767 -15.314 1.00 93.25 103 ASP A C 1
ATOM 856 O O . ASP A 1 103 ? 3.737 8.929 -15.489 1.00 93.25 103 ASP A O 1
ATOM 860 N N . MET A 1 104 ? 5.320 7.457 -14.881 1.00 93.00 104 MET A N 1
ATOM 861 C CA . MET A 1 104 ? 6.375 8.421 -14.575 1.00 93.00 104 MET A CA 1
ATOM 862 C C . MET A 1 104 ? 7.603 8.183 -15.464 1.00 93.00 104 MET A C 1
ATOM 864 O O . MET A 1 104 ? 8.717 8.585 -15.123 1.00 93.00 104 MET A O 1
ATOM 868 N N . ARG A 1 105 ? 7.432 7.523 -16.620 1.00 93.25 105 ARG A N 1
ATOM 869 C CA . ARG A 1 105 ? 8.518 7.266 -17.586 1.00 93.25 105 ARG A CA 1
ATOM 870 C C . ARG A 1 105 ? 9.070 8.536 -18.224 1.00 93.25 105 ARG A C 1
ATOM 872 O O . ARG A 1 105 ? 10.199 8.522 -18.694 1.00 93.25 105 ARG A O 1
ATOM 879 N N . ASN A 1 106 ? 8.308 9.625 -18.200 1.00 92.25 106 ASN A N 1
ATOM 880 C CA . ASN A 1 106 ? 8.758 10.944 -18.650 1.00 92.25 106 ASN A CA 1
ATOM 881 C C . ASN A 1 106 ? 9.208 11.842 -17.486 1.00 92.25 106 ASN A C 1
ATOM 883 O O . ASN A 1 106 ? 9.445 13.028 -17.681 1.00 92.25 106 ASN A O 1
ATOM 887 N N . GLY A 1 107 ? 9.349 11.275 -16.285 1.00 90.38 107 GLY A N 1
ATOM 888 C CA . GLY A 1 107 ? 9.744 12.000 -15.087 1.00 90.38 107 GLY A CA 1
ATOM 889 C C . GLY A 1 107 ? 8.574 12.539 -14.274 1.00 90.38 107 GLY A C 1
ATOM 890 O O . GLY A 1 107 ? 7.399 12.405 -14.620 1.00 90.38 107 GLY A O 1
ATOM 891 N N . LYS A 1 108 ? 8.927 13.113 -13.126 1.00 88.75 108 LYS A N 1
ATOM 892 C CA . LYS A 1 108 ? 8.007 13.846 -12.251 1.00 88.75 108 LYS A CA 1
ATOM 893 C C . LYS A 1 108 ? 7.806 15.264 -12.775 1.00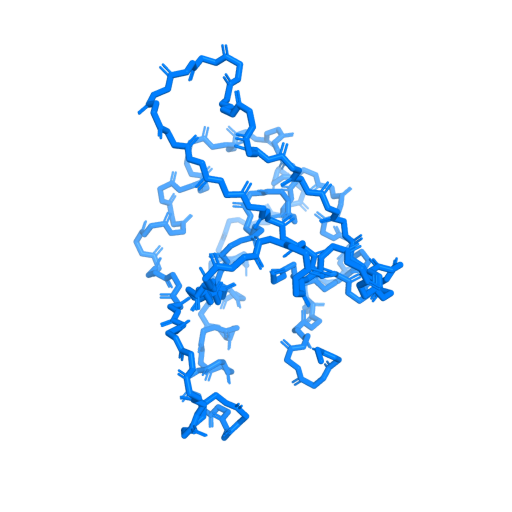 88.75 108 LYS A C 1
ATOM 895 O O . LYS A 1 108 ? 8.638 15.776 -13.510 1.00 88.75 108 LYS A O 1
ATOM 900 N N . VAL A 1 109 ? 6.748 15.923 -12.293 1.00 87.56 109 VAL A N 1
ATOM 901 C CA . VAL A 1 109 ? 6.530 17.367 -12.513 1.00 87.56 109 VAL A CA 1
ATOM 902 C C . VAL A 1 109 ? 7.766 18.171 -12.101 1.00 87.56 109 VAL A C 1
ATOM 904 O O . VAL A 1 109 ? 8.240 19.007 -12.858 1.00 87.56 109 VAL A O 1
ATOM 907 N N . ASN A 1 110 ? 8.311 17.868 -10.921 1.00 89.69 110 ASN A N 1
ATOM 908 C CA . ASN A 1 110 ? 9.628 18.337 -10.510 1.00 89.69 110 ASN A CA 1
ATOM 909 C C . ASN A 1 110 ? 10.620 17.219 -10.809 1.00 89.69 110 ASN A C 1
ATOM 911 O O . ASN A 1 110 ? 10.725 16.275 -10.022 1.00 89.69 110 ASN A O 1
ATOM 915 N N . ASP A 1 111 ? 11.257 17.290 -11.974 1.00 90.56 111 ASP A N 1
ATOM 916 C CA . ASP A 1 111 ? 12.113 16.214 -12.456 1.00 90.56 111 ASP A CA 1
ATOM 917 C C . ASP A 1 111 ? 13.360 16.058 -11.574 1.00 90.56 111 ASP A C 1
ATOM 919 O O . ASP A 1 111 ? 14.205 16.946 -11.486 1.00 90.56 111 ASP A O 1
ATOM 923 N N . ASP A 1 112 ? 13.459 14.909 -10.912 1.00 92.75 112 ASP A N 1
ATOM 924 C CA . ASP A 1 112 ? 14.583 14.491 -10.074 1.00 92.75 112 ASP A CA 1
ATOM 925 C C . ASP A 1 112 ? 15.378 13.342 -10.720 1.00 92.75 112 ASP A C 1
ATOM 927 O O . ASP A 1 112 ? 16.151 12.655 -10.052 1.00 92.75 112 ASP A O 1
ATOM 931 N N . GLY A 1 113 ? 15.159 13.092 -12.016 1.00 93.62 113 GLY A N 1
ATOM 932 C CA . GLY A 1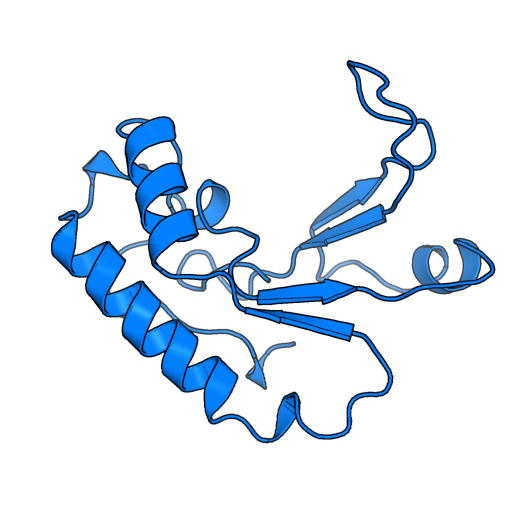 113 ? 15.744 11.971 -12.748 1.00 93.62 113 GLY A CA 1
ATOM 933 C C . GLY A 1 113 ? 15.047 10.633 -12.490 1.00 93.62 113 GLY A C 1
ATOM 934 O O . GLY A 1 113 ? 15.397 9.633 -13.116 1.00 93.62 113 GLY A O 1
ATOM 935 N N . TYR A 1 114 ? 14.035 10.580 -11.615 1.00 93.12 114 TYR A N 1
ATOM 936 C CA . TYR A 1 114 ? 13.278 9.357 -11.370 1.00 93.12 114 TYR A CA 1
ATOM 937 C C . TYR A 1 114 ? 12.456 8.955 -12.593 1.00 93.12 114 TYR A C 1
ATOM 939 O O . TYR A 1 114 ? 11.752 9.780 -13.178 1.00 93.12 114 TYR A O 1
ATOM 947 N N . ARG A 1 115 ? 12.495 7.669 -12.946 1.00 93.06 115 ARG A N 1
ATOM 948 C CA . ARG A 1 115 ? 11.716 7.076 -14.036 1.00 93.06 115 ARG A CA 1
ATOM 949 C C . ARG A 1 115 ? 11.115 5.755 -13.564 1.00 93.06 115 ARG A C 1
ATOM 951 O O . ARG A 1 115 ? 11.799 4.970 -12.909 1.00 93.06 115 ARG A O 1
ATOM 958 N N . GLY A 1 116 ? 9.848 5.516 -13.884 1.00 94.12 116 GLY A N 1
ATOM 959 C CA . GLY A 1 116 ? 9.154 4.290 -13.491 1.00 94.12 116 GLY A CA 1
ATOM 960 C C . GLY A 1 116 ? 7.668 4.309 -13.830 1.00 94.12 116 GLY A C 1
ATOM 961 O O . GLY A 1 116 ? 7.128 5.327 -14.252 1.00 94.12 116 GLY A O 1
ATOM 962 N N . VAL A 1 117 ? 7.002 3.178 -13.618 1.00 95.06 117 VAL A N 1
ATOM 963 C CA . VAL A 1 117 ? 5.538 3.059 -13.657 1.00 95.06 117 VAL A CA 1
ATOM 964 C C . VAL A 1 117 ? 5.100 2.536 -12.297 1.00 95.06 117 VAL A C 1
ATOM 966 O O . VAL A 1 117 ? 5.647 1.546 -11.817 1.00 95.06 117 VAL A O 1
ATOM 969 N N . HIS A 1 118 ? 4.153 3.213 -11.653 1.00 95.19 118 HIS A N 1
ATOM 970 C CA . HIS A 1 118 ? 3.560 2.741 -10.405 1.00 95.19 118 HIS A CA 1
ATOM 971 C C . HIS A 1 118 ? 2.187 2.148 -10.701 1.00 95.19 118 HIS A C 1
ATOM 973 O O . HIS A 1 118 ? 1.358 2.787 -11.352 1.00 95.19 118 HIS A O 1
ATOM 979 N N . LEU A 1 119 ? 1.942 0.951 -10.182 1.00 95.75 119 LEU A N 1
ATOM 980 C CA . LEU A 1 119 ? 0.654 0.276 -10.244 1.00 95.75 119 LEU A CA 1
ATOM 981 C C . LEU A 1 119 ? 0.132 0.172 -8.816 1.00 95.75 119 LEU A C 1
ATOM 983 O O . LEU A 1 119 ? 0.791 -0.444 -7.987 1.00 95.75 119 LEU A O 1
ATOM 987 N N . TYR A 1 120 ? -1.015 0.787 -8.536 1.00 96.56 120 TYR A N 1
ATOM 988 C CA . TYR A 1 120 ? -1.662 0.684 -7.230 1.00 96.56 120 TYR A CA 1
ATOM 989 C C . TYR A 1 120 ? -2.879 -0.221 -7.329 1.00 96.56 120 TYR A C 1
ATOM 991 O O . TYR A 1 120 ? -3.770 0.028 -8.147 1.00 96.56 120 TYR A O 1
ATOM 999 N N . TYR A 1 121 ? -2.946 -1.231 -6.472 1.00 96.56 121 TYR A N 1
ATOM 1000 C CA . TYR A 1 121 ? -4.104 -2.107 -6.347 1.00 96.56 121 TYR A CA 1
ATOM 1001 C C . TYR A 1 121 ? -4.849 -1.815 -5.046 1.00 96.56 121 TYR A C 1
ATOM 1003 O O . TYR A 1 121 ? -4.250 -1.762 -3.973 1.00 96.56 121 TYR A O 1
ATOM 1011 N N . GLN A 1 122 ? -6.171 -1.658 -5.121 1.00 96.62 122 GLN A N 1
ATOM 1012 C CA . GLN A 1 122 ? -7.025 -1.510 -3.945 1.00 96.62 122 GLN A CA 1
ATOM 1013 C C . GLN A 1 122 ? -8.344 -2.252 -4.185 1.00 96.62 122 GLN A C 1
ATOM 1015 O O . GLN A 1 122 ? -9.163 -1.813 -4.985 1.00 96.62 122 GLN A O 1
ATOM 1020 N N . ASN A 1 123 ? -8.555 -3.365 -3.475 1.00 96.19 123 ASN A N 1
ATOM 1021 C CA . ASN A 1 123 ? -9.722 -4.234 -3.671 1.00 96.19 123 ASN A CA 1
ATOM 1022 C C . ASN A 1 123 ? -11.057 -3.513 -3.403 1.00 96.19 123 ASN A C 1
ATOM 1024 O O . ASN A 1 123 ? -12.031 -3.677 -4.128 1.00 96.19 123 ASN A O 1
ATOM 1028 N N . SER A 1 124 ? -11.107 -2.677 -2.365 1.00 96.56 124 SER A N 1
ATOM 1029 C CA . SER A 1 124 ? -12.233 -1.780 -2.107 1.00 96.56 124 SER A CA 1
ATOM 1030 C C . SER A 1 124 ? -11.778 -0.576 -1.289 1.00 96.56 124 SER A C 1
ATOM 1032 O O . SER A 1 124 ? -10.685 -0.576 -0.723 1.00 96.56 124 SER A O 1
ATOM 1034 N N . ASN A 1 125 ? -12.643 0.428 -1.126 1.00 96.81 125 ASN A N 1
ATOM 1035 C CA . ASN A 1 125 ? -12.346 1.584 -0.274 1.00 96.81 125 ASN A CA 1
ATOM 1036 C C . ASN A 1 125 ? -12.089 1.219 1.202 1.00 96.81 125 ASN A C 1
ATOM 1038 O O . ASN A 1 125 ? -11.653 2.085 1.951 1.00 96.81 125 ASN A O 1
ATOM 1042 N N . LYS A 1 126 ? -12.358 -0.021 1.633 1.00 97.31 126 LYS A N 1
ATOM 1043 C CA . LYS A 1 126 ? -12.038 -0.522 2.978 1.00 97.31 126 LYS A CA 1
ATOM 1044 C C . LYS A 1 126 ? -10.689 -1.238 3.065 1.00 97.31 126 LYS A C 1
ATOM 1046 O O . LYS A 1 126 ? -10.266 -1.562 4.160 1.00 97.31 126 LYS A O 1
ATOM 1051 N N . HIS A 1 127 ? -10.010 -1.488 1.951 1.00 97.81 127 HIS A N 1
ATOM 1052 C CA . HIS A 1 127 ? -8.725 -2.188 1.949 1.00 97.81 127 HIS A CA 1
ATOM 1053 C C . HIS A 1 127 ? -7.566 -1.206 1.829 1.00 97.81 127 HIS A C 1
ATOM 1055 O O . HIS A 1 127 ? -7.688 -0.190 1.136 1.00 97.81 127 HIS A O 1
ATOM 1061 N N . TYR A 1 128 ? -6.434 -1.519 2.455 1.00 97.62 128 TYR A N 1
ATOM 1062 C CA . TYR A 1 128 ? -5.207 -0.753 2.241 1.00 97.62 128 TYR A CA 1
ATOM 1063 C C . TYR A 1 128 ? -4.683 -0.971 0.817 1.00 97.62 128 TYR A C 1
ATOM 1065 O O . TYR A 1 128 ? -4.681 -2.112 0.345 1.00 97.62 128 TYR A O 1
ATOM 1073 N N . PRO A 1 129 ? -4.241 0.092 0.117 1.00 96.88 129 PRO A N 1
ATOM 1074 C CA . PRO A 1 129 ? -3.615 -0.073 -1.185 1.00 96.88 129 PRO A CA 1
ATOM 1075 C C . PRO A 1 129 ? -2.250 -0.757 -1.087 1.00 96.88 129 PRO A C 1
ATOM 1077 O O . PRO A 1 129 ? -1.529 -0.590 -0.097 1.00 96.88 129 PRO A O 1
ATOM 1080 N N . ILE A 1 130 ? -1.908 -1.472 -2.156 1.00 93.75 130 ILE A N 1
ATOM 1081 C CA . ILE A 1 130 ? -0.597 -2.079 -2.419 1.00 93.75 130 ILE A CA 1
ATOM 1082 C C . ILE A 1 130 ? -0.001 -1.401 -3.647 1.00 93.75 130 ILE A C 1
ATOM 1084 O O . ILE A 1 130 ? -0.771 -1.230 -4.626 1.00 93.75 130 ILE A O 1
#

InterPro domains:
  IPR043519 Nucleotidyltransferase superfamily [SSF81301] (31-123)

Foldseek 3Di:
DVVLWDFDPQPDFLQFWQQVGDPVSLLVSLVVSLVVVVPDCVPPPDPWDKDADDSVVLVVLCVVRPGGDRRLVSQQVRIPIDDDDPDPCVPPVDDLVQWDKDAQQVADPPRPVDGDIDTWHHPDSRIRID